Protein AF-A0A150F609-F1 (afdb_monomer_lite)

Foldseek 3Di:
DPPDDDDDQDADDDPDPVLRVQLVVCVVVVHDNVVSVVSSLVVCCVVPVPPHHQFAWDWDFDQDPVVRDTDIDIDHGPPPDD

Radius of gyration: 14.43 Å; chains: 1; bounding box: 48×27×34 Å

pLDDT: mean 70.49, std 14.19, range [36.5, 88.75]

Organism: NCBI:txid1793963

Secondary structure (DSSP, 8-state):
-------SS-----SSHHHHHHHHHHHHTT--HHHHHHHHHHHHHHH-TTT--TTS-EEEEEEEGGGTEEEEEEE-------

Sequence (82 aa):
MDTSIIGTKQMVVSPHYLASQAGAGILERGGNAFDAAVAVSACLAVVYPHMTGLGGDSFWLIYHQKQAVSKHITAADAQGST

InterPro domains:
  IPR029055 Nucleophile aminohydrolases, N-terminal [SSF56235] (5-70)
  IPR052896 Gamma-glutamyltransferase-like enzyme [PTHR43881] (4-80)

Structure (mmCIF, N/CA/C/O backbone):
data_AF-A0A150F609-F1
#
_entry.id   AF-A0A150F609-F1
#
loop_
_atom_site.group_PDB
_atom_site.id
_atom_site.type_symbol
_atom_site.label_atom_id
_atom_site.label_alt_id
_atom_site.label_comp_id
_atom_site.label_asym_id
_atom_site.label_entity_id
_atom_site.label_seq_id
_atom_site.pdbx_PDB_ins_code
_atom_site.Cartn_x
_atom_site.Cartn_y
_atom_site.Cartn_z
_atom_site.occupancy
_atom_site.B_iso_or_equiv
_atom_site.auth_seq_id
_atom_site.auth_comp_id
_atom_site.auth_asym_id
_atom_site.auth_atom_id
_atom_site.pdbx_PDB_model_num
ATOM 1 N N . MET A 1 1 ? -10.247 18.891 -12.312 1.00 41.88 1 MET A N 1
ATOM 2 C CA . MET A 1 1 ? -11.462 18.066 -12.469 1.00 41.88 1 MET A CA 1
ATOM 3 C C . MET A 1 1 ? -11.736 17.439 -11.114 1.00 41.88 1 MET A C 1
ATOM 5 O O . MET A 1 1 ? -11.057 16.490 -10.745 1.00 41.88 1 MET A O 1
ATOM 9 N N . ASP A 1 2 ? -12.637 18.044 -10.341 1.00 50.44 2 ASP A N 1
ATOM 10 C CA . ASP A 1 2 ? -12.963 17.657 -8.962 1.00 50.44 2 ASP A CA 1
ATOM 11 C C . ASP A 1 2 ? -13.920 16.460 -8.928 1.00 50.44 2 ASP A C 1
ATOM 13 O O . ASP A 1 2 ? -15.120 16.589 -8.689 1.00 50.44 2 ASP A O 1
ATOM 17 N N . THR A 1 3 ? -13.395 15.267 -9.206 1.00 67.38 3 THR A N 1
ATOM 18 C CA . THR A 1 3 ? -14.138 14.011 -9.033 1.00 67.38 3 THR A CA 1
ATOM 19 C C . THR A 1 3 ? -14.076 13.596 -7.565 1.00 67.38 3 THR A C 1
ATOM 21 O O . THR A 1 3 ? -13.169 12.882 -7.143 1.00 67.38 3 THR A O 1
ATOM 24 N N . SER A 1 4 ? -15.021 14.087 -6.764 1.00 68.75 4 SER A N 1
ATOM 25 C CA . SER A 1 4 ? -15.189 13.633 -5.381 1.00 68.75 4 SER A CA 1
ATOM 26 C C . SER A 1 4 ? -15.742 12.206 -5.366 1.00 68.75 4 SER A C 1
ATOM 28 O O . SER A 1 4 ? -16.762 11.918 -5.993 1.00 68.75 4 SER A O 1
ATOM 30 N N . ILE A 1 5 ? -15.056 11.311 -4.660 1.00 78.56 5 ILE A N 1
ATOM 31 C CA . ILE A 1 5 ? -15.402 9.893 -4.514 1.00 78.56 5 ILE A CA 1
ATOM 32 C C . ILE A 1 5 ? -15.688 9.597 -3.044 1.00 78.56 5 ILE A C 1
ATOM 34 O O . ILE A 1 5 ? -14.908 9.957 -2.167 1.00 78.56 5 ILE A O 1
ATOM 38 N N . ILE A 1 6 ? -16.818 8.940 -2.772 1.00 81.56 6 ILE A N 1
ATOM 39 C CA . ILE A 1 6 ? -17.285 8.637 -1.413 1.00 81.56 6 ILE A CA 1
ATOM 40 C C . ILE A 1 6 ? -17.227 7.123 -1.202 1.00 81.56 6 ILE A C 1
ATOM 42 O O . ILE A 1 6 ? -17.823 6.362 -1.960 1.00 81.56 6 ILE A O 1
ATOM 46 N N . GLY A 1 7 ? -16.520 6.688 -0.158 1.00 80.25 7 GLY A N 1
ATOM 47 C CA . GLY A 1 7 ? -16.421 5.287 0.251 1.00 80.25 7 GLY A CA 1
ATOM 48 C C . GLY A 1 7 ? -16.975 5.097 1.659 1.00 80.25 7 GLY A C 1
ATOM 49 O O . GLY A 1 7 ? -16.619 5.840 2.568 1.00 80.25 7 GLY A O 1
ATOM 50 N N . THR A 1 8 ? -17.853 4.110 1.855 1.00 79.31 8 THR A N 1
ATOM 51 C CA . THR A 1 8 ? -18.537 3.885 3.147 1.00 79.31 8 THR A CA 1
ATOM 52 C C . THR A 1 8 ? -17.741 3.008 4.113 1.00 79.31 8 THR A C 1
ATOM 54 O O . THR A 1 8 ? -17.971 3.054 5.316 1.00 79.31 8 THR A O 1
ATOM 57 N N . LYS A 1 9 ? -16.840 2.166 3.592 1.00 82.31 9 LYS A N 1
ATOM 58 C CA . LYS A 1 9 ? -16.079 1.183 4.385 1.00 82.31 9 LYS A CA 1
ATOM 59 C C . LYS A 1 9 ? -14.578 1.441 4.352 1.00 82.31 9 LYS A C 1
ATOM 61 O O . LYS A 1 9 ? -13.917 1.342 5.375 1.00 82.31 9 LYS A O 1
ATOM 66 N N . GLN A 1 10 ? -14.043 1.709 3.165 1.00 83.38 10 GLN A N 1
ATOM 67 C CA . GLN A 1 10 ? -12.611 1.838 2.920 1.00 83.38 10 GLN A CA 1
ATOM 68 C C . GLN A 1 10 ? -12.392 2.764 1.719 1.00 83.38 10 GLN A C 1
ATOM 70 O O . GLN A 1 10 ? -13.232 2.804 0.817 1.00 83.38 10 GLN A O 1
ATOM 75 N N . MET A 1 11 ? -11.294 3.519 1.718 1.00 84.06 11 MET A N 1
ATOM 76 C CA . MET A 1 11 ? -10.963 4.482 0.666 1.00 84.06 11 MET A CA 1
ATOM 77 C C . MET A 1 11 ? -9.448 4.516 0.450 1.00 84.06 11 MET A C 1
ATOM 79 O O . MET A 1 11 ? -8.690 4.567 1.416 1.00 84.06 11 MET A O 1
ATOM 83 N N . VAL A 1 12 ? -9.021 4.509 -0.816 1.00 84.06 12 VAL A N 1
ATOM 84 C CA . VAL A 1 12 ? -7.616 4.656 -1.223 1.00 84.06 12 VAL A CA 1
ATOM 85 C C . VAL A 1 12 ? -7.536 5.714 -2.313 1.00 84.06 12 VAL A C 1
ATOM 87 O O . VAL A 1 12 ? -8.185 5.593 -3.352 1.00 84.06 12 VAL A O 1
ATOM 90 N N . VAL A 1 13 ? -6.722 6.742 -2.088 1.00 82.19 13 VAL A N 1
ATOM 91 C CA . VAL A 1 13 ? -6.501 7.838 -3.037 1.00 82.19 13 VAL A CA 1
ATOM 92 C C . VAL A 1 13 ? -5.012 7.915 -3.333 1.00 82.19 13 VAL A C 1
ATOM 94 O O . VAL A 1 13 ? -4.195 7.930 -2.417 1.00 82.19 13 VAL A O 1
ATOM 97 N N . SER A 1 14 ? -4.653 7.932 -4.612 1.00 78.69 14 SER A N 1
ATOM 98 C CA . SER A 1 14 ? -3.266 8.023 -5.060 1.00 78.69 14 SER A CA 1
ATOM 99 C C . SER A 1 14 ? -3.205 8.745 -6.413 1.00 78.69 14 SER A C 1
ATOM 101 O O . SER A 1 14 ? -4.220 8.797 -7.116 1.00 78.69 14 SER A O 1
ATOM 103 N N . PRO A 1 15 ? -2.046 9.307 -6.801 1.00 75.94 15 PRO A N 1
ATOM 104 C CA . PRO A 1 15 ? -1.906 10.028 -8.066 1.00 75.94 15 PRO A CA 1
ATOM 105 C C . PRO A 1 15 ? -1.987 9.117 -9.302 1.00 75.94 15 PRO A C 1
ATOM 107 O O . PRO A 1 15 ? -2.179 9.618 -10.406 1.00 75.94 15 PRO A O 1
ATOM 110 N N . HIS A 1 16 ? -1.861 7.793 -9.139 1.00 79.75 16 HIS A N 1
ATOM 111 C CA . HIS A 1 16 ? -1.889 6.835 -10.241 1.00 79.75 16 HIS A CA 1
ATOM 112 C C . HIS A 1 16 ? -2.957 5.756 -10.018 1.00 79.75 16 HIS A C 1
ATOM 114 O O . HIS A 1 16 ? -2.943 5.050 -9.013 1.00 79.75 16 HIS A O 1
ATOM 120 N N . TYR A 1 17 ? -3.848 5.554 -10.993 1.00 81.56 17 TYR A N 1
ATOM 121 C CA . TYR A 1 17 ? -4.981 4.624 -10.868 1.00 81.56 17 TYR A CA 1
ATOM 122 C C . TYR A 1 17 ? -4.557 3.181 -10.526 1.00 81.56 17 TYR A C 1
ATOM 124 O O . TYR A 1 17 ? -5.196 2.549 -9.691 1.00 81.56 17 TYR A O 1
ATOM 132 N N . LEU A 1 18 ? -3.448 2.684 -11.098 1.00 83.25 18 LEU A N 1
ATOM 133 C CA . LEU A 1 18 ? -2.876 1.368 -10.757 1.00 83.25 18 LEU A CA 1
ATOM 134 C C . LEU A 1 18 ? -2.511 1.233 -9.271 1.00 83.25 18 LEU A C 1
ATOM 136 O O . LEU A 1 18 ? -2.768 0.191 -8.673 1.00 83.25 18 LEU A O 1
ATOM 140 N N . ALA A 1 19 ? -1.960 2.285 -8.658 1.00 81.31 19 ALA A N 1
ATOM 141 C CA . ALA A 1 19 ? -1.598 2.259 -7.245 1.00 81.31 19 ALA A CA 1
ATOM 142 C C . ALA A 1 19 ? -2.851 2.270 -6.358 1.00 81.31 19 ALA A C 1
ATOM 144 O O . ALA A 1 19 ? -2.955 1.470 -5.427 1.00 81.31 19 ALA A O 1
ATOM 145 N N . SER A 1 20 ? -3.852 3.088 -6.705 1.00 84.44 20 SER A N 1
ATOM 146 C CA . SER A 1 20 ? -5.161 3.064 -6.040 1.00 84.44 20 SER A CA 1
ATOM 147 C C . SER A 1 20 ? -5.836 1.695 -6.148 1.00 84.44 20 SER A C 1
ATOM 149 O O . SER A 1 20 ? -6.402 1.220 -5.166 1.00 84.44 20 SER A O 1
ATOM 151 N N . GLN A 1 21 ? -5.746 1.036 -7.306 1.00 85.94 21 GLN A N 1
ATOM 152 C CA . GLN A 1 21 ? -6.317 -0.292 -7.526 1.00 85.94 21 GLN A CA 1
ATOM 153 C C . GLN A 1 21 ? -5.585 -1.379 -6.725 1.00 85.94 21 GLN A C 1
ATOM 155 O O . GLN A 1 21 ? -6.234 -2.245 -6.139 1.00 85.94 21 GLN A O 1
ATOM 160 N N . ALA A 1 22 ? -4.253 -1.314 -6.638 1.00 86.19 22 ALA A N 1
ATOM 161 C CA . ALA A 1 22 ? -3.463 -2.228 -5.816 1.00 86.19 22 ALA A CA 1
ATOM 162 C C . ALA A 1 22 ? -3.820 -2.102 -4.324 1.00 86.19 22 ALA A C 1
ATOM 164 O O . ALA A 1 22 ? -4.067 -3.112 -3.662 1.00 86.19 22 ALA A O 1
ATOM 165 N N . GLY A 1 23 ? -3.922 -0.872 -3.808 1.00 85.00 23 GLY A N 1
ATOM 166 C CA . GLY A 1 23 ? -4.342 -0.622 -2.427 1.00 85.00 23 GLY A CA 1
ATOM 167 C C . GLY A 1 23 ? -5.774 -1.079 -2.149 1.00 85.00 23 GLY A C 1
ATOM 168 O O . GLY A 1 23 ? -6.026 -1.733 -1.137 1.00 85.00 23 GLY A O 1
ATOM 169 N N . ALA A 1 24 ? -6.703 -0.799 -3.069 1.00 86.56 24 ALA A N 1
ATOM 170 C CA . ALA A 1 24 ? -8.083 -1.267 -2.967 1.00 86.56 24 ALA A CA 1
ATOM 171 C C . ALA A 1 24 ? -8.159 -2.803 -2.922 1.00 86.56 24 ALA A C 1
ATOM 173 O O . ALA A 1 24 ? -8.873 -3.350 -2.087 1.00 86.56 24 ALA A O 1
ATOM 174 N N . GLY A 1 25 ? -7.360 -3.503 -3.732 1.00 86.88 25 GLY A N 1
ATOM 175 C CA . GLY A 1 25 ? -7.307 -4.966 -3.722 1.00 86.88 25 GLY A CA 1
ATOM 176 C C . GLY A 1 25 ? -6.813 -5.561 -2.396 1.00 86.88 25 GLY A C 1
ATOM 177 O O . GLY A 1 25 ? -7.294 -6.613 -1.980 1.00 86.88 25 GLY A O 1
ATOM 178 N N . ILE A 1 26 ? -5.886 -4.899 -1.695 1.00 88.75 26 ILE A N 1
ATOM 179 C CA . ILE A 1 26 ? -5.436 -5.334 -0.358 1.00 88.75 26 ILE A CA 1
ATOM 180 C C . ILE A 1 26 ? -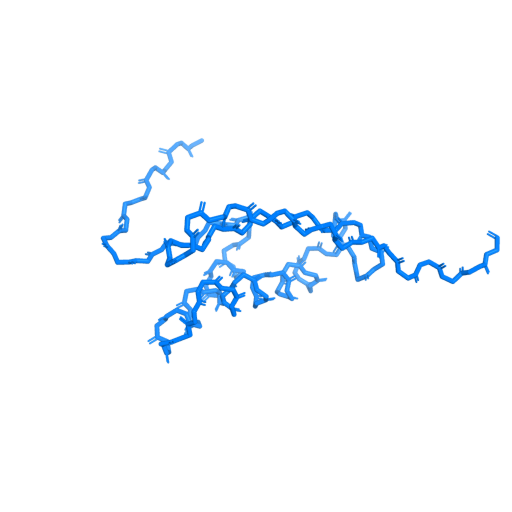6.538 -5.143 0.688 1.00 88.75 26 ILE A C 1
ATOM 182 O O . ILE A 1 26 ? -6.790 -6.037 1.497 1.00 88.75 26 ILE A O 1
ATOM 186 N N . LEU A 1 27 ? -7.231 -4.010 0.627 1.00 85.94 27 LEU A N 1
ATOM 187 C CA . LEU A 1 27 ? -8.377 -3.700 1.479 1.00 85.94 27 LEU A CA 1
ATOM 188 C C . LEU A 1 27 ? -9.558 -4.660 1.255 1.00 85.94 27 LEU A C 1
ATOM 190 O O . LEU A 1 27 ? -10.209 -5.097 2.205 1.00 85.94 27 LEU A O 1
ATOM 194 N N . GLU A 1 28 ? -9.818 -5.056 0.009 1.00 85.56 28 GLU A N 1
ATOM 195 C CA . GLU A 1 28 ? -10.833 -6.064 -0.325 1.00 85.56 28 GLU A CA 1
ATOM 196 C C . GLU A 1 28 ? -10.475 -7.460 0.193 1.00 85.56 28 GLU A C 1
ATOM 198 O O . GLU A 1 28 ? -11.356 -8.209 0.616 1.00 85.56 28 GLU A O 1
ATOM 203 N N . ARG A 1 29 ? -9.182 -7.799 0.232 1.00 86.25 29 ARG A N 1
ATOM 204 C CA . ARG A 1 29 ? -8.680 -9.065 0.792 1.00 86.25 29 ARG A CA 1
ATOM 205 C C . ARG A 1 29 ? -8.728 -9.122 2.324 1.00 86.25 29 ARG A C 1
ATOM 207 O O . ARG A 1 29 ? -8.335 -10.135 2.896 1.00 86.25 29 ARG A O 1
ATOM 214 N N . GLY A 1 30 ? -9.212 -8.070 2.988 1.00 84.56 30 GLY A N 1
ATOM 215 C CA . GLY A 1 30 ? -9.266 -7.978 4.449 1.00 84.56 30 GLY A CA 1
ATOM 216 C C . GLY A 1 30 ? -7.951 -7.527 5.088 1.00 84.56 30 GLY A C 1
ATOM 217 O O . GLY A 1 30 ? -7.782 -7.680 6.298 1.00 84.56 30 GLY A O 1
ATOM 218 N N . GLY A 1 31 ? -7.025 -6.984 4.292 1.00 79.62 31 GLY A N 1
ATOM 219 C CA . GLY A 1 31 ? -5.824 -6.326 4.792 1.00 79.62 31 GLY A CA 1
ATOM 220 C C . GLY A 1 31 ? -6.162 -5.045 5.553 1.00 79.62 31 GLY A C 1
ATOM 221 O O . GLY A 1 31 ? -7.228 -4.449 5.382 1.00 79.62 31 GLY A O 1
ATOM 222 N N . ASN A 1 32 ? -5.253 -4.615 6.420 1.00 83.06 32 ASN A N 1
ATOM 223 C CA . ASN A 1 32 ? -5.449 -3.383 7.177 1.00 83.06 32 ASN A CA 1
ATOM 224 C C . ASN A 1 32 ? -5.069 -2.143 6.324 1.00 83.06 32 ASN A C 1
ATOM 226 O O . ASN A 1 32 ? -4.495 -2.247 5.238 1.00 83.06 32 ASN A O 1
ATOM 230 N N . ALA A 1 33 ? -5.349 -0.941 6.840 1.00 80.94 33 ALA A N 1
ATOM 231 C CA . ALA A 1 33 ? -4.997 0.313 6.165 1.00 80.94 33 ALA A CA 1
ATOM 232 C C . ALA A 1 33 ? -3.477 0.515 5.964 1.00 80.94 33 ALA A C 1
ATOM 234 O O . ALA A 1 33 ? -3.069 1.204 5.033 1.00 80.94 33 ALA A O 1
ATOM 235 N N . PHE A 1 34 ? -2.639 -0.095 6.805 1.00 80.69 34 PHE A N 1
ATOM 236 C CA . PHE A 1 34 ? -1.181 -0.069 6.677 1.00 80.69 34 PHE A CA 1
ATOM 237 C C . PHE A 1 34 ? -0.709 -0.928 5.502 1.00 80.69 34 PHE A C 1
ATOM 239 O O . PHE A 1 34 ? 0.074 -0.450 4.690 1.00 80.69 34 PHE A O 1
ATOM 246 N N . ASP A 1 35 ? -1.214 -2.156 5.375 1.00 83.56 35 ASP A N 1
ATOM 247 C CA . ASP A 1 35 ? -0.876 -3.087 4.294 1.00 83.56 35 ASP A CA 1
ATOM 248 C C . ASP A 1 35 ? -1.270 -2.487 2.942 1.00 83.56 35 ASP A C 1
ATOM 250 O O . ASP A 1 35 ? -0.512 -2.538 1.972 1.00 83.56 35 ASP A O 1
ATOM 254 N N . ALA A 1 36 ? -2.450 -1.862 2.894 1.00 84.44 36 ALA A N 1
ATOM 255 C CA . ALA A 1 36 ? -2.919 -1.152 1.715 1.00 84.44 36 ALA A CA 1
ATOM 256 C C . ALA A 1 36 ? -1.9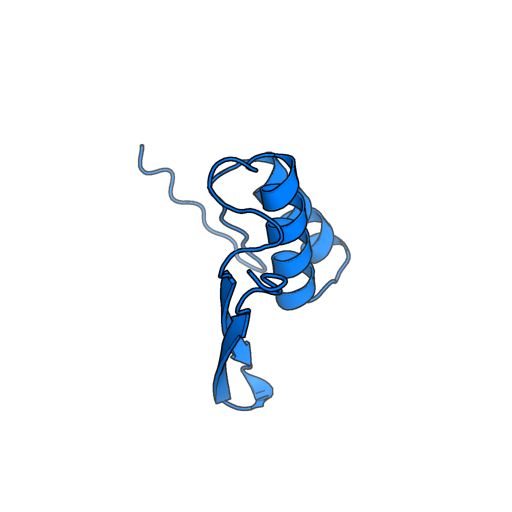92 0.008 1.349 1.00 84.44 36 ALA A C 1
ATOM 258 O O . ALA A 1 36 ? -1.635 0.165 0.184 1.00 84.44 36 ALA A O 1
ATOM 259 N N . ALA A 1 37 ? -1.555 0.791 2.335 1.00 81.44 37 ALA A N 1
ATOM 260 C CA . ALA A 1 37 ? -0.636 1.889 2.098 1.00 81.44 37 ALA A CA 1
ATOM 261 C C . ALA A 1 37 ? 0.753 1.381 1.642 1.00 81.44 37 ALA A C 1
ATOM 263 O O . ALA A 1 37 ? 1.310 1.939 0.695 1.00 81.44 37 ALA A O 1
ATOM 264 N N . VAL A 1 38 ? 1.271 0.275 2.203 1.00 82.12 38 VAL A N 1
ATOM 265 C CA . VAL A 1 38 ? 2.511 -0.397 1.745 1.00 82.12 38 VAL A CA 1
ATOM 266 C C . VAL A 1 38 ? 2.396 -0.843 0.290 1.00 82.12 38 VAL A C 1
ATOM 268 O O . VAL A 1 38 ? 3.299 -0.571 -0.501 1.00 82.12 38 VAL A O 1
ATOM 271 N N . ALA A 1 39 ? 1.277 -1.455 -0.099 1.00 84.25 39 ALA A N 1
ATOM 272 C CA . ALA A 1 39 ? 1.047 -1.856 -1.484 1.00 84.25 39 ALA A CA 1
ATOM 273 C C . ALA A 1 39 ? 0.951 -0.657 -2.440 1.00 84.25 39 ALA A C 1
ATOM 275 O O . ALA A 1 39 ? 1.509 -0.708 -3.536 1.00 84.25 39 ALA A O 1
ATOM 276 N N . VAL A 1 40 ? 0.295 0.433 -2.025 1.00 84.00 40 VAL A N 1
ATOM 277 C CA . VAL A 1 40 ? 0.234 1.686 -2.798 1.00 84.00 40 VAL A CA 1
ATOM 278 C C . VAL A 1 40 ? 1.636 2.260 -2.992 1.00 84.00 40 VAL A C 1
ATOM 280 O O . VAL A 1 40 ? 1.988 2.593 -4.118 1.00 84.00 40 VAL A O 1
ATOM 283 N N . SER A 1 41 ? 2.450 2.326 -1.935 1.00 78.12 41 SER A N 1
ATOM 284 C CA . SER A 1 41 ? 3.829 2.828 -2.008 1.00 78.12 41 SER A CA 1
ATOM 285 C C . SER A 1 41 ? 4.714 1.964 -2.909 1.00 78.12 41 SER A C 1
ATOM 287 O O . SER A 1 41 ? 5.383 2.485 -3.798 1.00 78.12 41 SER A O 1
ATOM 289 N N . ALA A 1 42 ? 4.646 0.637 -2.768 1.00 79.44 42 ALA A N 1
ATOM 290 C CA . ALA A 1 42 ? 5.371 -0.286 -3.638 1.00 79.44 42 ALA A CA 1
ATOM 291 C C . ALA A 1 42 ? 4.939 -0.145 -5.108 1.00 79.44 42 ALA A C 1
ATOM 293 O O . ALA A 1 42 ? 5.775 -0.172 -6.008 1.00 79.44 42 ALA A O 1
ATOM 294 N N . CYS A 1 43 ? 3.642 0.049 -5.363 1.00 81.81 43 CYS A N 1
ATOM 295 C CA . CYS A 1 43 ? 3.132 0.269 -6.711 1.00 81.81 43 CYS A CA 1
ATOM 296 C C . CYS A 1 43 ? 3.598 1.624 -7.266 1.00 81.81 43 CYS A C 1
ATOM 298 O O . CYS A 1 43 ? 4.066 1.672 -8.400 1.00 81.81 43 CYS A O 1
ATOM 300 N N . LEU A 1 44 ? 3.560 2.696 -6.463 1.00 76.31 44 LEU A N 1
ATOM 301 C CA . LEU A 1 44 ? 4.072 4.026 -6.820 1.00 76.31 44 LEU A CA 1
ATOM 302 C C . LEU A 1 44 ? 5.572 4.014 -7.127 1.00 76.31 44 LEU A C 1
ATOM 304 O O . LEU A 1 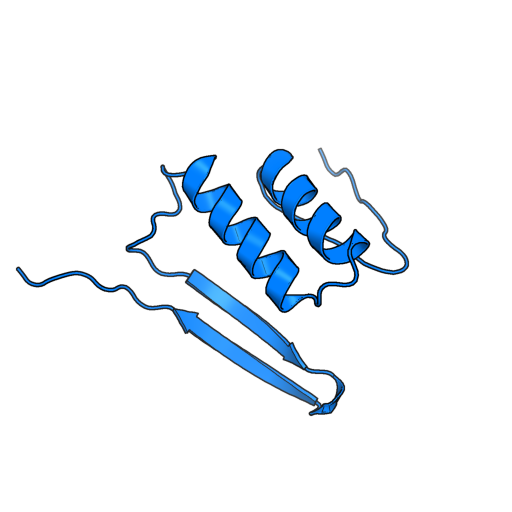44 ? 5.980 4.637 -8.102 1.00 76.31 44 LEU A O 1
ATOM 308 N N . ALA A 1 45 ? 6.375 3.250 -6.386 1.00 71.19 45 ALA A N 1
ATOM 309 C CA . ALA A 1 45 ? 7.801 3.090 -6.671 1.00 71.19 45 ALA A CA 1
ATOM 310 C C . ALA A 1 45 ? 8.068 2.470 -8.060 1.00 71.19 45 ALA A C 1
ATOM 312 O O . ALA A 1 45 ? 9.090 2.759 -8.677 1.00 71.19 45 ALA A O 1
ATOM 313 N N . VAL A 1 46 ? 7.149 1.640 -8.571 1.00 74.62 46 VAL A N 1
ATOM 314 C CA . VAL A 1 46 ? 7.274 0.975 -9.882 1.00 74.62 46 VAL A CA 1
ATOM 315 C C . VAL A 1 46 ? 6.669 1.811 -11.009 1.00 74.62 46 VAL A C 1
ATOM 317 O O . VAL A 1 46 ? 7.282 1.966 -12.063 1.00 74.62 46 VAL A O 1
ATOM 320 N N . VAL A 1 47 ? 5.458 2.337 -10.814 1.00 74.50 47 VAL A N 1
ATOM 321 C CA . VAL A 1 47 ? 4.718 3.070 -11.859 1.00 74.50 47 VAL A CA 1
ATOM 322 C C . VAL A 1 47 ? 5.1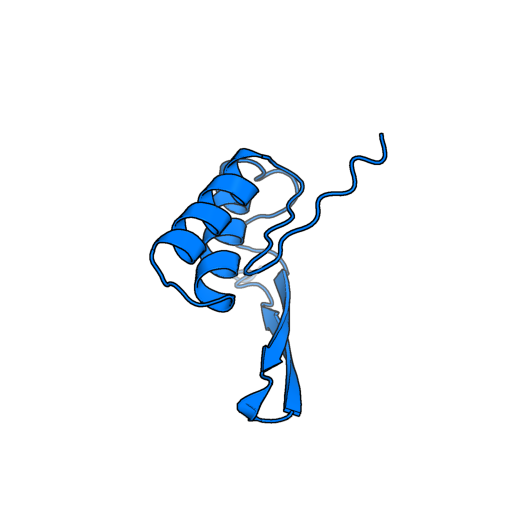05 4.545 -11.925 1.00 74.50 47 VAL A C 1
ATOM 324 O O . VAL A 1 47 ? 4.811 5.211 -12.915 1.00 74.50 47 VAL A O 1
ATOM 327 N N . TYR A 1 48 ? 5.756 5.062 -10.882 1.00 67.06 48 TYR A N 1
ATOM 328 C CA . TYR A 1 48 ? 6.110 6.471 -10.753 1.00 67.06 48 TYR A CA 1
ATOM 329 C C . TYR A 1 48 ? 7.514 6.699 -10.140 1.00 67.06 48 TYR A C 1
ATOM 331 O O . TYR A 1 48 ? 7.670 7.438 -9.163 1.00 67.06 48 TYR A O 1
ATOM 339 N N . PRO A 1 49 ? 8.580 6.123 -10.736 1.00 60.34 49 PRO A N 1
ATOM 340 C CA . PRO A 1 49 ? 9.943 6.183 -10.190 1.00 60.34 49 PRO A CA 1
ATOM 341 C C . PRO A 1 49 ? 10.589 7.577 -10.275 1.00 60.34 49 PRO A C 1
ATOM 343 O O . PRO A 1 49 ? 11.609 7.827 -9.645 1.00 60.34 49 PRO A O 1
ATOM 346 N N . HIS A 1 50 ? 10.012 8.498 -11.056 1.00 54.16 50 HIS A N 1
ATOM 347 C CA . HIS A 1 50 ? 10.580 9.827 -11.308 1.00 54.16 50 HIS A CA 1
ATOM 348 C C . HIS A 1 50 ? 10.338 10.832 -10.157 1.00 54.16 50 HIS A C 1
ATOM 350 O O . HIS A 1 50 ? 10.954 11.896 -10.140 1.00 54.16 50 HIS A O 1
ATOM 356 N N . MET A 1 51 ? 9.439 10.533 -9.205 1.00 52.34 51 MET A N 1
ATOM 357 C CA . MET A 1 51 ? 9.162 11.388 -8.030 1.00 52.34 51 MET A CA 1
ATOM 358 C C . MET A 1 51 ? 9.258 10.654 -6.683 1.00 52.34 51 MET A C 1
ATOM 360 O O . MET A 1 51 ? 9.326 11.307 -5.647 1.00 52.34 51 MET A O 1
ATOM 364 N N . THR A 1 52 ? 9.292 9.320 -6.681 1.00 51.16 52 THR A N 1
ATOM 365 C CA . THR A 1 52 ? 9.379 8.491 -5.470 1.00 51.16 52 THR A CA 1
ATOM 366 C C . THR A 1 52 ? 10.245 7.269 -5.766 1.00 51.16 52 THR A C 1
ATOM 368 O O . THR A 1 52 ? 9.815 6.370 -6.484 1.00 51.16 52 THR A O 1
ATOM 371 N N . GLY A 1 53 ? 11.477 7.256 -5.254 1.00 52.59 53 GLY A N 1
ATOM 372 C CA . GLY A 1 53 ? 12.408 6.129 -5.360 1.00 52.59 53 GLY A CA 1
ATOM 373 C C . GLY A 1 53 ? 12.580 5.407 -4.020 1.00 52.59 53 GLY A C 1
ATOM 374 O O . GLY A 1 53 ? 12.349 5.996 -2.971 1.00 52.59 53 GLY A O 1
ATOM 375 N N . LEU A 1 54 ? 13.023 4.142 -4.052 1.00 51.47 54 LEU A N 1
ATOM 376 C CA . LEU A 1 54 ? 13.329 3.329 -2.857 1.00 51.47 54 LEU A CA 1
ATOM 377 C C . LEU A 1 54 ? 14.397 3.948 -1.928 1.00 51.47 54 LEU A C 1
ATOM 379 O O . LEU A 1 54 ? 14.488 3.540 -0.776 1.00 51.47 54 LEU A O 1
ATOM 383 N N . GLY A 1 55 ? 15.187 4.904 -2.429 1.00 51.03 55 GLY A N 1
ATOM 384 C CA . GLY A 1 55 ? 16.162 5.692 -1.669 1.00 51.03 55 GLY A CA 1
ATOM 385 C C . GLY A 1 55 ? 15.747 7.158 -1.563 1.00 51.03 55 GLY A C 1
ATOM 386 O O . GLY A 1 55 ? 16.428 8.033 -2.079 1.00 51.03 55 GLY A O 1
ATOM 387 N N . GLY A 1 56 ? 14.558 7.426 -1.028 1.00 57.81 56 GLY A N 1
ATOM 388 C CA . GLY A 1 56 ? 14.052 8.780 -0.803 1.00 57.81 56 GLY A CA 1
ATOM 389 C C . GLY A 1 56 ? 13.122 8.826 0.407 1.00 57.81 56 GLY A C 1
ATOM 390 O O . GLY A 1 56 ? 12.718 7.785 0.928 1.00 57.81 56 GLY A O 1
ATOM 391 N N . ASP A 1 57 ? 12.766 10.028 0.858 1.00 58.59 57 ASP A N 1
ATOM 392 C CA . ASP A 1 57 ? 11.955 10.195 2.064 1.00 58.59 57 ASP A CA 1
ATOM 393 C C . ASP A 1 57 ? 10.481 9.858 1.817 1.00 58.59 57 ASP A C 1
ATOM 395 O O . ASP A 1 57 ? 9.823 10.419 0.936 1.00 58.59 57 ASP A O 1
ATOM 399 N N . SER A 1 58 ? 9.931 8.963 2.636 1.00 62.06 58 SER A N 1
ATOM 400 C CA . SER A 1 58 ? 8.494 8.684 2.651 1.00 62.06 58 SER A CA 1
ATOM 401 C C . SER A 1 58 ? 7.907 9.060 4.006 1.00 62.06 58 SER A C 1
ATOM 403 O O . SER A 1 58 ? 8.259 8.483 5.036 1.00 62.06 58 SER A O 1
ATOM 405 N N . PHE A 1 59 ? 6.973 10.010 4.011 1.00 66.56 59 PHE A N 1
ATOM 406 C CA . PHE A 1 59 ? 6.284 10.456 5.220 1.00 66.56 59 PHE A CA 1
ATOM 407 C C . PHE A 1 59 ? 4.929 9.767 5.355 1.00 66.56 59 PHE A C 1
ATOM 409 O O . PHE A 1 59 ? 4.037 9.949 4.527 1.00 66.56 59 PHE A O 1
ATOM 416 N N . TRP A 1 60 ? 4.764 8.999 6.429 1.00 69.62 60 TRP A N 1
ATOM 417 C CA . TRP A 1 60 ? 3.548 8.245 6.705 1.00 69.62 60 TRP A CA 1
ATOM 418 C C . TRP A 1 60 ? 2.901 8.791 7.964 1.00 69.62 60 TRP A C 1
ATOM 420 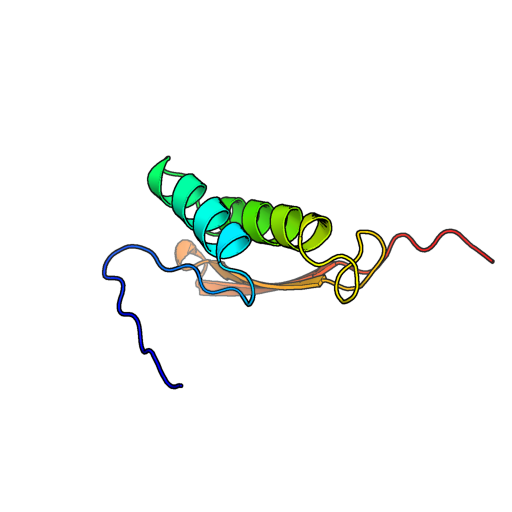O O . TRP A 1 60 ? 3.456 8.710 9.061 1.00 69.62 60 TRP A O 1
ATOM 430 N N . LEU A 1 61 ? 1.706 9.357 7.816 1.00 73.56 61 LEU A N 1
ATOM 431 C CA . LEU A 1 61 ? 0.879 9.711 8.958 1.00 73.56 61 LEU A CA 1
ATOM 432 C C . LEU A 1 61 ? -0.078 8.564 9.238 1.00 73.56 61 LEU A C 1
ATOM 434 O O . LEU A 1 61 ? -0.967 8.263 8.444 1.00 73.56 61 LEU A O 1
ATOM 438 N N . ILE A 1 62 ? 0.108 7.934 10.387 1.00 78.00 62 ILE A N 1
ATOM 439 C CA . ILE A 1 62 ? -0.661 6.770 10.780 1.00 78.00 62 ILE A CA 1
ATOM 440 C C . ILE A 1 62 ? -1.516 7.127 11.981 1.00 78.00 62 ILE A C 1
ATOM 442 O O . ILE A 1 62 ? -1.023 7.567 13.019 1.00 78.00 62 ILE A O 1
ATOM 446 N N . TYR A 1 63 ? -2.811 6.869 11.867 1.00 75.00 63 TYR A N 1
ATOM 447 C CA . TYR A 1 63 ? -3.742 7.019 12.971 1.00 75.00 63 TYR A CA 1
ATOM 448 C C . TYR A 1 63 ? -4.214 5.652 13.462 1.00 75.00 63 TYR A C 1
ATOM 450 O O . TYR A 1 63 ? -4.785 4.871 12.702 1.00 75.00 63 TYR A O 1
ATOM 458 N N . HIS A 1 64 ? -3.996 5.363 14.747 1.00 75.19 64 HIS A N 1
ATOM 459 C CA . HIS A 1 64 ? -4.471 4.131 15.366 1.00 75.19 64 HIS A CA 1
ATOM 460 C C . HIS A 1 64 ? -5.576 4.432 16.383 1.00 75.19 64 HIS A C 1
ATOM 462 O O . HIS A 1 64 ? -5.308 4.776 17.537 1.00 75.19 64 HIS A O 1
ATOM 468 N N . GLN A 1 65 ? -6.833 4.254 15.963 1.00 67.62 65 GLN A N 1
ATOM 469 C CA . GLN A 1 65 ? -8.019 4.587 16.764 1.00 67.62 65 GLN A CA 1
ATOM 470 C C . GLN A 1 65 ? -8.036 3.887 18.132 1.00 67.62 65 GLN A C 1
ATOM 472 O O . GLN A 1 65 ? -8.362 4.512 19.135 1.00 67.62 65 GLN A O 1
ATOM 477 N N . LYS A 1 66 ? -7.617 2.614 18.208 1.00 66.69 66 LYS A N 1
ATOM 478 C CA . LYS A 1 66 ? -7.596 1.844 19.469 1.00 66.69 66 LYS A CA 1
ATOM 479 C C . LYS A 1 66 ? -6.648 2.409 20.532 1.00 66.69 66 LYS A C 1
ATOM 481 O O . LYS A 1 66 ? -6.802 2.070 21.697 1.00 66.69 66 LYS A O 1
ATOM 486 N N . GLN A 1 67 ? -5.657 3.211 20.144 1.00 63.22 67 GLN A N 1
ATOM 487 C CA . GLN A 1 67 ? -4.736 3.853 21.089 1.00 63.22 67 GLN A CA 1
ATOM 488 C C . GLN A 1 67 ? -4.969 5.367 21.186 1.00 63.22 67 GLN A C 1
ATOM 490 O O . GLN A 1 67 ? -4.350 6.003 22.026 1.00 63.22 67 GLN A O 1
ATOM 495 N N . ALA A 1 68 ? -5.838 5.946 20.345 1.00 60.91 68 ALA A N 1
ATOM 496 C CA . ALA A 1 68 ? -5.982 7.394 20.168 1.00 60.91 68 ALA A CA 1
ATOM 497 C C . ALA A 1 68 ? -4.634 8.123 19.960 1.00 60.91 68 ALA A C 1
ATOM 499 O O . ALA A 1 68 ? -4.493 9.294 20.299 1.00 60.91 68 ALA A O 1
ATOM 500 N N . VAL A 1 69 ? -3.641 7.432 19.386 1.00 59.56 69 VAL A N 1
ATOM 501 C CA . VAL A 1 69 ? -2.319 7.992 19.087 1.00 59.56 69 VAL A CA 1
ATOM 502 C C . VAL A 1 69 ? -2.174 8.125 17.576 1.00 59.56 69 VAL A C 1
ATOM 504 O O . VAL A 1 69 ? -2.272 7.140 16.837 1.00 59.56 69 VAL A O 1
ATOM 507 N N . SER A 1 70 ? -1.910 9.345 17.118 1.00 56.84 70 SER A N 1
ATOM 508 C CA . SER A 1 70 ? -1.349 9.610 15.796 1.00 56.84 70 SER A CA 1
ATOM 509 C C . SER A 1 70 ? 0.155 9.350 15.846 1.00 56.84 70 SER A C 1
ATOM 511 O O . SER A 1 70 ? 0.884 10.052 16.549 1.00 56.84 70 SER A O 1
ATOM 513 N N . LYS A 1 71 ? 0.624 8.331 15.128 1.00 63.72 71 LYS A N 1
ATOM 514 C CA . LYS A 1 71 ? 2.048 8.044 14.957 1.00 63.72 71 LYS A CA 1
ATOM 515 C C . LYS A 1 71 ? 2.483 8.574 13.599 1.00 63.72 71 LYS A C 1
ATOM 517 O O . LYS A 1 71 ? 2.004 8.128 12.561 1.00 63.72 71 LYS A O 1
ATOM 522 N N . HIS A 1 72 ? 3.380 9.547 13.618 1.00 53.72 72 HIS A N 1
ATOM 523 C CA . HIS A 1 72 ? 4.101 9.953 12.426 1.00 53.72 72 HIS A CA 1
ATOM 524 C C . HIS A 1 72 ? 5.305 9.031 12.258 1.00 53.72 72 HIS A C 1
ATOM 526 O O . HIS A 1 72 ? 6.052 8.823 13.215 1.00 53.72 72 HIS A O 1
ATOM 532 N N . ILE A 1 73 ? 5.469 8.458 11.071 1.00 60.50 73 ILE A N 1
ATOM 533 C CA . ILE A 1 73 ? 6.639 7.661 10.726 1.00 60.50 73 ILE A CA 1
ATOM 534 C C . ILE A 1 73 ? 7.306 8.339 9.538 1.00 60.50 73 ILE A C 1
ATOM 536 O O . ILE A 1 73 ? 6.745 8.393 8.443 1.00 60.50 73 ILE A O 1
ATOM 540 N N . THR A 1 74 ? 8.498 8.869 9.773 1.00 55.56 74 THR A N 1
ATOM 541 C CA . THR A 1 74 ? 9.398 9.315 8.714 1.00 55.56 74 THR A CA 1
ATOM 542 C C . THR A 1 74 ? 10.274 8.132 8.347 1.00 55.56 74 THR A C 1
ATOM 544 O O . THR A 1 74 ? 11.053 7.668 9.179 1.00 55.56 74 THR A O 1
ATOM 547 N N . ALA A 1 75 ? 10.135 7.615 7.132 1.00 55.97 75 ALA A N 1
ATOM 548 C CA . ALA A 1 75 ? 11.146 6.742 6.560 1.00 55.97 75 ALA A CA 1
ATOM 549 C C . ALA A 1 75 ? 12.186 7.647 5.890 1.00 55.97 75 ALA A C 1
ATOM 551 O O . ALA A 1 75 ? 11.878 8.248 4.863 1.00 55.97 75 ALA A O 1
ATOM 552 N N . ALA A 1 76 ? 13.353 7.784 6.526 1.00 48.94 76 ALA A N 1
ATOM 553 C CA . ALA A 1 76 ? 14.519 8.467 5.977 1.00 48.94 76 ALA A CA 1
ATOM 554 C C . ALA A 1 76 ? 15.467 7.440 5.340 1.00 48.94 76 ALA A C 1
ATOM 556 O O . ALA A 1 76 ? 15.643 6.341 5.869 1.00 48.94 76 ALA A O 1
ATOM 557 N N . ASP A 1 77 ? 16.015 7.818 4.192 1.00 53.44 77 ASP A N 1
ATOM 558 C CA . ASP A 1 77 ? 16.807 7.033 3.240 1.00 53.44 77 ASP A CA 1
ATOM 559 C C . ASP A 1 77 ? 17.918 6.133 3.843 1.00 53.44 77 ASP A C 1
ATOM 561 O O . ASP A 1 77 ? 18.573 6.470 4.831 1.00 53.44 77 ASP A O 1
ATOM 565 N N . ALA A 1 78 ? 18.195 5.017 3.158 1.00 44.00 78 ALA A N 1
ATOM 566 C CA . ALA A 1 78 ? 19.491 4.347 3.156 1.00 44.00 78 ALA A CA 1
ATOM 567 C C . ALA A 1 78 ? 20.341 4.896 1.994 1.00 44.00 78 ALA A C 1
ATOM 569 O O . ALA A 1 78 ? 20.683 4.171 1.055 1.00 44.00 78 ALA A O 1
ATOM 570 N N . GLN A 1 79 ? 20.718 6.175 2.071 1.00 47.25 79 GLN A N 1
ATOM 571 C CA . GLN A 1 79 ? 21.749 6.717 1.196 1.00 47.25 79 GLN A CA 1
ATOM 572 C C . GLN A 1 79 ? 23.090 6.168 1.693 1.00 47.25 79 GLN A C 1
ATOM 574 O O . GLN A 1 79 ? 23.628 6.584 2.720 1.00 47.25 79 GLN A O 1
ATOM 579 N N . GLY A 1 80 ? 23.609 5.159 0.993 1.00 38.97 80 GLY A N 1
ATOM 580 C CA . GLY A 1 80 ? 24.991 4.731 1.145 1.00 38.97 80 GLY A CA 1
ATOM 581 C C . GLY A 1 80 ? 25.937 5.906 0.882 1.00 38.97 80 GLY A C 1
ATOM 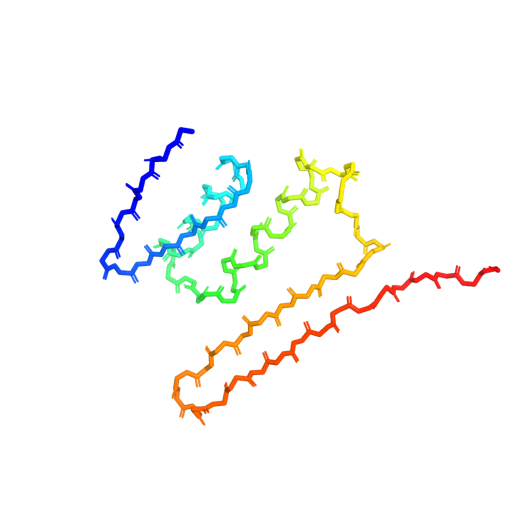582 O O . GLY A 1 80 ? 25.861 6.549 -0.158 1.00 38.97 80 GLY A O 1
ATOM 583 N N . SER A 1 81 ? 26.805 6.154 1.861 1.00 39.66 81 SER A N 1
ATOM 584 C CA . SER A 1 81 ? 27.973 7.041 1.873 1.00 39.66 81 SER A CA 1
ATOM 585 C C . SER A 1 81 ? 28.607 7.357 0.507 1.00 39.66 81 SER A C 1
ATOM 587 O O . SER A 1 81 ? 29.195 6.465 -0.103 1.00 39.66 81 SER A O 1
ATOM 589 N N . THR A 1 82 ? 28.648 8.645 0.146 1.00 36.50 82 THR A N 1
ATOM 590 C CA . THR A 1 82 ? 29.867 9.388 -0.260 1.00 36.50 82 THR A CA 1
ATOM 591 C C . THR A 1 82 ? 29.666 10.879 -0.045 1.00 36.50 82 THR A C 1
ATOM 593 O O . THR A 1 82 ? 28.538 11.348 -0.304 1.00 36.50 82 THR A O 1
#